Protein AF-A0A1Q7F8D7-F1 (afdb_monomer_lite)

Secondary structure (DSSP, 8-state):
---------HHHHHHHHHS-PPPPHHHHHHHHHHHHHHTTSS-----TTS----SS-HHHHHHHHHHHHHHHTT--HHHHHHHHTPPPSTTHHHH----HHHHHHHHHHHHHHH---THHHHHHHHHHHHHH-

Structure (mmCIF, N/CA/C/O backbone):
data_AF-A0A1Q7F8D7-F1
#
_entry.id   AF-A0A1Q7F8D7-F1
#
loop_
_atom_site.group_PDB
_atom_site.id
_atom_site.type_symbol
_atom_site.label_atom_id
_atom_site.label_alt_id
_atom_site.label_comp_id
_atom_site.label_asym_id
_atom_site.label_entity_id
_atom_site.label_seq_id
_atom_site.pdbx_PDB_ins_code
_atom_site.Cartn_x
_atom_site.Cartn_y
_atom_site.Cartn_z
_atom_site.occupancy
_atom_site.B_iso_or_equiv
_atom_site.auth_seq_id
_atom_site.auth_comp_id
_atom_site.auth_asym_id
_atom_site.auth_atom_id
_atom_site.pdbx_PDB_model_num
ATOM 1 N N . MET A 1 1 ? 1.924 -43.473 -14.636 1.00 37.00 1 MET A N 1
ATOM 2 C CA . MET A 1 1 ? 2.066 -42.007 -14.501 1.00 37.00 1 MET A CA 1
ATOM 3 C C . MET A 1 1 ? 2.226 -41.711 -13.014 1.00 37.00 1 MET A C 1
ATOM 5 O O . MET A 1 1 ? 1.287 -41.949 -12.271 1.00 37.00 1 MET A O 1
ATOM 9 N N . LYS A 1 2 ? 3.429 -41.362 -12.538 1.00 33.94 2 LYS A N 1
ATOM 10 C CA . LYS A 1 2 ? 3.656 -41.058 -11.114 1.00 33.94 2 LYS A CA 1
ATOM 11 C C . LYS A 1 2 ? 3.484 -39.552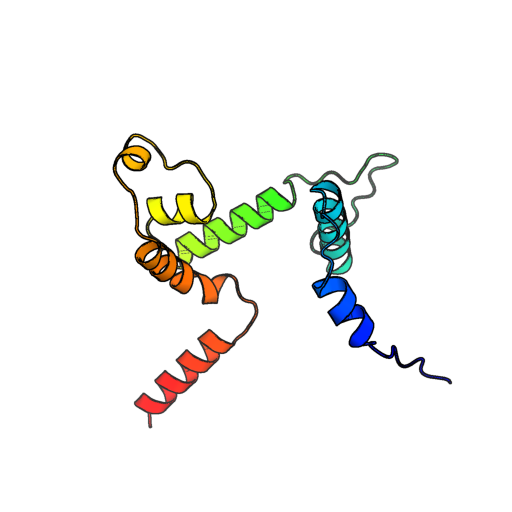 -10.930 1.00 33.94 2 LYS A C 1
ATOM 13 O O . LYS A 1 2 ? 4.314 -38.790 -11.415 1.00 33.94 2 LYS A O 1
ATOM 18 N N . TYR A 1 3 ? 2.394 -39.133 -10.296 1.00 39.75 3 TYR A N 1
ATOM 19 C CA . TYR A 1 3 ? 2.236 -37.749 -9.863 1.00 39.75 3 TYR A CA 1
ATOM 20 C C . TYR A 1 3 ? 3.231 -37.511 -8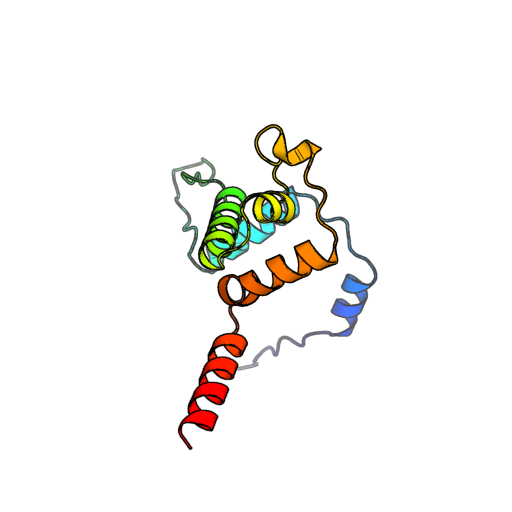.731 1.00 39.75 3 TYR A C 1
ATOM 22 O O . TYR A 1 3 ? 3.139 -38.131 -7.675 1.00 39.75 3 TYR A O 1
ATOM 30 N N . ASN A 1 4 ? 4.228 -36.669 -8.988 1.00 40.59 4 ASN A N 1
ATOM 31 C CA . ASN A 1 4 ? 5.168 -36.233 -7.971 1.00 40.59 4 ASN A CA 1
ATOM 32 C C . ASN A 1 4 ? 4.421 -35.226 -7.087 1.00 40.59 4 ASN A C 1
ATOM 34 O O . ASN A 1 4 ? 4.312 -34.050 -7.432 1.00 40.59 4 ASN A O 1
ATOM 38 N N . THR A 1 5 ? 3.810 -35.701 -6.004 1.00 45.00 5 THR A N 1
ATOM 39 C CA . THR A 1 5 ? 3.235 -34.828 -4.982 1.00 45.00 5 THR A CA 1
ATOM 40 C C . THR A 1 5 ? 4.380 -34.036 -4.371 1.00 45.00 5 THR A C 1
ATOM 42 O O . THR A 1 5 ? 5.248 -34.601 -3.708 1.00 45.00 5 THR A O 1
ATOM 45 N N . PHE A 1 6 ? 4.412 -32.732 -4.640 1.00 45.28 6 PHE A N 1
ATOM 46 C CA . PHE A 1 6 ? 5.330 -31.800 -4.000 1.00 45.28 6 PHE A CA 1
ATOM 47 C C . PHE A 1 6 ? 4.969 -31.767 -2.511 1.00 45.28 6 PHE A C 1
ATOM 49 O O . PHE A 1 6 ? 4.038 -31.078 -2.096 1.00 45.28 6 PHE A O 1
ATOM 56 N N . GLN A 1 7 ? 5.624 -32.612 -1.720 1.00 47.62 7 GLN A N 1
ATOM 57 C CA . GLN A 1 7 ? 5.381 -32.708 -0.290 1.00 47.62 7 GLN A CA 1
ATOM 58 C C . GLN A 1 7 ? 5.975 -31.456 0.359 1.00 47.62 7 GLN A C 1
ATOM 60 O O . GLN A 1 7 ? 7.190 -31.316 0.474 1.00 47.62 7 GLN A O 1
ATOM 65 N N . PHE A 1 8 ? 5.108 -30.502 0.697 1.00 49.56 8 PHE A N 1
ATOM 66 C CA . PHE A 1 8 ? 5.485 -29.298 1.431 1.00 49.56 8 PHE A CA 1
ATOM 67 C C . PHE A 1 8 ? 5.976 -29.706 2.825 1.00 49.56 8 PHE A C 1
ATOM 69 O O . PHE A 1 8 ? 5.185 -30.124 3.668 1.00 49.56 8 PHE A O 1
ATOM 76 N N . ASP A 1 9 ? 7.283 -29.601 3.065 1.00 60.12 9 ASP A N 1
ATOM 77 C CA . ASP A 1 9 ? 7.863 -29.820 4.388 1.00 60.12 9 ASP A CA 1
ATOM 78 C C . ASP A 1 9 ? 7.671 -28.570 5.260 1.00 60.12 9 ASP A C 1
ATOM 80 O O . ASP A 1 9 ? 8.335 -27.544 5.097 1.00 60.12 9 ASP A O 1
ATOM 84 N N . PHE A 1 10 ? 6.733 -28.666 6.199 1.00 60.31 10 PHE A N 1
ATOM 85 C CA . PHE A 1 10 ? 6.435 -27.627 7.184 1.00 60.31 10 PHE A CA 1
ATOM 86 C C . PHE A 1 10 ? 7.641 -27.319 8.094 1.00 60.31 10 PHE A C 1
ATOM 88 O O . PHE A 1 10 ? 7.815 -26.183 8.540 1.00 60.31 10 PHE A O 1
ATOM 95 N N . SER A 1 11 ? 8.521 -28.301 8.310 1.00 64.44 11 SER A N 1
ATOM 96 C CA . SER A 1 11 ? 9.705 -28.188 9.171 1.00 64.44 11 SER A CA 1
ATOM 97 C C . SER A 1 11 ? 10.752 -27.252 8.562 1.00 64.44 11 SER A C 1
ATOM 99 O O . SER A 1 11 ? 11.275 -26.373 9.250 1.00 64.44 11 SER A O 1
ATOM 101 N N . PHE A 1 12 ? 10.988 -27.360 7.249 1.00 57.47 12 PHE A N 1
ATOM 102 C CA . PHE A 1 12 ? 11.829 -26.435 6.483 1.00 57.47 12 PHE A CA 1
ATOM 103 C C . PHE A 1 12 ? 11.343 -24.980 6.588 1.00 57.47 12 PHE A C 1
ATOM 105 O O . PHE A 1 12 ? 12.141 -24.051 6.730 1.00 57.47 12 PHE A O 1
ATOM 112 N N . TRP A 1 13 ? 10.025 -24.770 6.574 1.00 57.31 13 TRP A N 1
ATOM 113 C CA . TRP A 1 13 ? 9.429 -23.436 6.666 1.00 57.31 13 TRP A CA 1
ATOM 114 C C . TRP A 1 13 ? 9.604 -22.809 8.057 1.00 57.31 13 TRP A C 1
ATOM 116 O O . TRP A 1 13 ? 9.966 -21.635 8.172 1.00 57.31 13 TRP A O 1
ATOM 126 N N . LEU A 1 14 ? 9.421 -23.598 9.120 1.00 62.59 14 LEU A N 1
ATOM 127 C CA . LEU A 1 14 ? 9.701 -23.168 10.495 1.00 62.59 14 LEU A CA 1
ATOM 128 C C . LEU A 1 14 ? 11.184 -22.825 10.692 1.00 62.59 14 LEU A C 1
ATOM 130 O O . LEU A 1 14 ? 11.501 -21.831 11.345 1.00 62.59 14 LEU A O 1
ATOM 134 N N . GLN A 1 15 ? 12.088 -23.585 10.070 1.00 59.31 15 GLN A N 1
ATOM 135 C CA . GLN A 1 15 ? 13.527 -23.331 10.122 1.00 59.31 15 GLN A CA 1
ATOM 136 C C . GLN A 1 15 ? 13.925 -22.030 9.403 1.00 59.31 15 GLN A C 1
ATOM 138 O O . GLN A 1 15 ? 14.739 -21.268 9.926 1.00 59.31 15 GLN A O 1
ATOM 143 N N . ILE A 1 16 ? 13.326 -21.725 8.244 1.00 61.06 16 ILE A N 1
ATOM 144 C CA . ILE A 1 16 ? 13.521 -20.436 7.555 1.00 61.06 16 ILE A CA 1
ATOM 145 C C . ILE A 1 16 ? 13.003 -19.275 8.410 1.00 61.06 16 ILE A C 1
ATOM 147 O O . ILE A 1 16 ? 13.674 -18.247 8.519 1.00 61.06 16 ILE A O 1
ATOM 151 N N . ARG A 1 17 ? 11.835 -19.433 9.045 1.00 60.31 17 ARG A N 1
ATOM 152 C CA . ARG A 1 17 ? 11.259 -18.411 9.931 1.00 60.31 17 ARG A CA 1
ATOM 153 C C . ARG A 1 17 ? 12.140 -18.147 11.156 1.00 60.31 17 ARG A C 1
ATOM 155 O O . ARG A 1 17 ? 12.232 -17.007 11.598 1.00 60.31 17 ARG A O 1
ATOM 162 N N . ALA A 1 18 ? 12.799 -19.183 11.674 1.00 63.81 18 ALA A N 1
ATOM 163 C CA . ALA A 1 18 ? 13.690 -19.097 12.829 1.00 63.81 18 ALA A CA 1
ATOM 164 C C . ALA A 1 18 ? 15.046 -18.429 12.523 1.00 63.81 18 ALA A C 1
ATOM 166 O O . ALA A 1 18 ? 15.719 -17.966 13.441 1.00 63.81 18 ALA A O 1
ATOM 167 N N . MET A 1 19 ? 15.455 -18.355 11.252 1.00 58.69 19 MET A N 1
ATOM 168 C CA . MET A 1 19 ? 16.716 -17.738 10.828 1.00 58.69 19 MET A CA 1
ATOM 169 C C . MET A 1 19 ? 16.513 -16.913 9.552 1.00 58.69 19 MET A C 1
ATOM 171 O O . MET A 1 19 ? 16.872 -17.372 8.459 1.00 58.69 19 MET A O 1
ATOM 175 N N . PRO A 1 20 ? 15.972 -15.684 9.648 1.00 64.19 20 PRO A N 1
ATOM 176 C CA . PRO A 1 20 ? 15.848 -14.827 8.483 1.00 64.19 20 PRO A CA 1
ATOM 177 C C . PRO A 1 20 ? 17.252 -14.486 7.971 1.00 64.19 20 PRO A C 1
ATOM 179 O O . PRO A 1 20 ? 17.971 -13.658 8.536 1.00 64.19 20 PRO A O 1
ATOM 182 N N . LYS A 1 21 ? 17.675 -15.138 6.882 1.00 65.94 21 LYS A N 1
ATOM 183 C CA . LYS A 1 21 ? 18.864 -14.709 6.141 1.00 65.94 21 LYS A CA 1
ATOM 184 C C . LYS A 1 21 ? 18.601 -13.281 5.679 1.00 65.94 21 LYS A C 1
ATOM 186 O O . LYS A 1 21 ? 17.560 -13.018 5.081 1.00 65.94 21 LYS A O 1
ATOM 191 N N . ARG A 1 22 ? 19.532 -12.366 5.963 1.00 67.94 22 ARG A N 1
ATOM 192 C CA . ARG A 1 22 ? 19.425 -10.965 5.532 1.00 67.94 22 ARG A CA 1
ATOM 193 C C . ARG A 1 22 ? 19.109 -10.921 4.037 1.00 67.94 22 ARG A C 1
ATOM 195 O O . ARG A 1 22 ? 19.902 -11.393 3.221 1.00 67.94 22 ARG A O 1
ATOM 202 N N . ALA A 1 23 ? 17.952 -10.373 3.689 1.00 72.25 23 ALA A N 1
ATOM 203 C CA . ALA A 1 23 ? 17.600 -10.115 2.307 1.00 72.25 23 ALA A CA 1
ATOM 204 C C . ALA A 1 23 ? 18.234 -8.785 1.897 1.00 72.25 23 ALA A C 1
ATOM 206 O O . ALA A 1 23 ? 17.937 -7.738 2.468 1.00 72.25 23 ALA A O 1
ATOM 207 N N . TRP A 1 24 ? 19.130 -8.829 0.918 1.00 83.06 24 TRP A N 1
ATOM 208 C CA . TRP A 1 24 ? 19.640 -7.618 0.285 1.00 83.06 24 TRP A CA 1
ATOM 209 C C . TRP A 1 24 ? 18.589 -7.053 -0.673 1.00 83.06 24 TRP A C 1
ATOM 211 O O . TRP A 1 24 ? 17.809 -7.814 -1.248 1.00 83.06 24 TRP A O 1
ATOM 221 N N . ILE A 1 25 ? 18.611 -5.740 -0.912 1.00 81.50 25 ILE A N 1
ATOM 222 C CA . ILE A 1 25 ? 17.707 -5.072 -1.869 1.00 81.50 25 ILE A CA 1
ATOM 223 C C . ILE A 1 25 ? 17.750 -5.773 -3.236 1.00 81.50 25 ILE A C 1
ATOM 225 O O . ILE A 1 25 ? 16.709 -6.096 -3.794 1.00 81.50 25 ILE A O 1
ATOM 229 N N . ALA A 1 26 ? 18.942 -6.161 -3.700 1.00 82.81 26 ALA A N 1
ATOM 230 C CA . ALA A 1 26 ? 19.119 -6.904 -4.948 1.00 82.81 26 ALA A CA 1
ATOM 231 C C . ALA A 1 26 ? 18.410 -8.276 -4.968 1.00 82.81 26 ALA A C 1
ATOM 233 O O . ALA A 1 26 ? 17.958 -8.733 -6.019 1.00 82.81 26 ALA A O 1
ATOM 234 N N . ALA A 1 27 ? 18.303 -8.951 -3.818 1.00 86.75 27 ALA A N 1
ATOM 235 C CA . ALA A 1 27 ? 17.566 -10.208 -3.715 1.00 86.75 27 ALA A CA 1
ATOM 236 C C . ALA A 1 27 ? 16.052 -9.969 -3.832 1.00 86.75 27 ALA A C 1
ATOM 238 O O . ALA A 1 27 ? 15.368 -10.742 -4.505 1.00 86.75 27 ALA A O 1
ATOM 239 N N . LEU A 1 28 ? 15.547 -8.877 -3.244 1.00 84.75 28 LEU A N 1
ATOM 240 C CA . LEU A 1 28 ? 14.154 -8.449 -3.394 1.00 84.75 28 LEU A CA 1
ATOM 241 C C . LEU A 1 28 ? 13.855 -8.046 -4.843 1.00 84.75 28 LEU A C 1
ATOM 243 O O . LEU A 1 28 ? 12.902 -8.564 -5.419 1.00 84.75 28 LEU A O 1
ATOM 247 N N . ASP A 1 29 ? 14.703 -7.222 -5.466 1.00 86.19 29 ASP A N 1
ATOM 248 C CA . ASP A 1 29 ? 14.600 -6.859 -6.888 1.00 86.19 29 ASP A CA 1
ATOM 249 C C . ASP A 1 29 ? 14.507 -8.108 -7.772 1.00 86.19 29 ASP A C 1
ATOM 251 O O . ASP A 1 29 ? 13.636 -8.211 -8.640 1.00 86.19 29 ASP A O 1
ATOM 255 N N . MET A 1 30 ? 15.375 -9.097 -7.536 1.00 85.56 30 MET A N 1
ATOM 256 C CA . MET A 1 30 ? 15.390 -10.337 -8.309 1.00 85.56 30 MET A CA 1
ATOM 257 C C . MET A 1 30 ? 14.115 -11.163 -8.107 1.00 85.56 30 MET A C 1
ATOM 259 O O . MET A 1 30 ? 13.559 -11.670 -9.085 1.00 85.56 30 MET A O 1
ATOM 263 N N . ALA A 1 31 ? 13.648 -11.303 -6.864 1.00 88.50 31 ALA A N 1
ATOM 264 C CA . ALA A 1 31 ? 12.429 -12.039 -6.545 1.00 88.50 31 ALA A CA 1
ATOM 265 C C . ALA A 1 31 ? 11.201 -11.395 -7.208 1.00 88.50 31 ALA A C 1
ATOM 267 O O . ALA A 1 31 ? 10.468 -12.070 -7.934 1.00 88.50 31 ALA A O 1
ATOM 268 N N . PHE A 1 32 ? 11.033 -10.080 -7.050 1.00 89.81 32 PHE A N 1
ATOM 269 C CA . PHE A 1 32 ? 9.927 -9.331 -7.647 1.00 89.81 32 PHE A CA 1
ATOM 270 C C . PHE A 1 32 ? 9.996 -9.310 -9.179 1.00 89.81 32 PHE A C 1
ATOM 272 O O . PHE A 1 32 ? 8.975 -9.475 -9.847 1.00 89.81 32 PHE A O 1
ATOM 279 N N . THR A 1 33 ? 11.188 -9.196 -9.770 1.00 86.88 33 THR A N 1
ATOM 280 C CA . THR A 1 33 ? 11.361 -9.273 -11.232 1.00 86.88 33 THR A CA 1
ATOM 281 C C . THR A 1 33 ? 10.947 -10.641 -11.777 1.00 86.88 33 THR A C 1
ATOM 283 O O . THR A 1 33 ? 10.332 -10.729 -12.837 1.00 86.88 33 THR A O 1
ATOM 286 N N . ARG A 1 34 ? 11.269 -11.735 -11.073 1.00 88.25 34 ARG A N 1
ATOM 287 C CA . ARG A 1 34 ? 10.841 -13.083 -11.481 1.00 88.25 34 ARG A CA 1
ATOM 288 C C . ARG A 1 34 ? 9.330 -13.246 -11.368 1.00 88.25 34 ARG A C 1
ATOM 290 O O . ARG A 1 34 ? 8.724 -13.736 -12.316 1.00 88.25 34 ARG A O 1
ATOM 297 N N . LEU A 1 35 ? 8.748 -12.796 -10.255 1.00 89.56 35 LEU A N 1
ATOM 298 C CA . LEU A 1 35 ? 7.309 -12.852 -10.010 1.00 89.56 35 LEU A CA 1
ATOM 299 C C . LEU A 1 35 ? 6.531 -12.079 -11.080 1.00 89.56 35 LEU A C 1
ATOM 301 O O . LEU A 1 35 ? 5.646 -12.633 -11.721 1.00 89.56 35 LEU A O 1
ATOM 305 N N . THR A 1 36 ? 6.899 -10.821 -11.327 1.00 88.44 36 THR A N 1
ATOM 306 C CA . THR A 1 36 ? 6.231 -9.970 -12.328 1.00 88.44 36 THR A CA 1
ATOM 307 C C . THR A 1 36 ? 6.339 -10.511 -13.750 1.00 88.44 36 THR A C 1
ATOM 309 O O . THR A 1 36 ? 5.402 -10.354 -14.532 1.00 88.44 36 THR A O 1
ATOM 312 N N . LYS A 1 37 ? 7.434 -11.209 -14.078 1.00 86.31 37 LYS A N 1
ATOM 313 C CA . LYS A 1 37 ? 7.577 -11.935 -15.347 1.00 86.31 37 LYS A CA 1
ATOM 314 C C . LYS A 1 37 ? 6.703 -13.184 -15.409 1.00 86.31 37 LYS A C 1
ATOM 316 O O . LYS A 1 37 ? 6.129 -13.449 -16.459 1.00 86.31 37 LYS A O 1
ATOM 321 N N . SER A 1 38 ? 6.599 -13.957 -14.325 1.00 87.38 38 SER A N 1
ATOM 322 C CA . SER A 1 38 ? 5.800 -15.191 -14.317 1.00 87.38 38 SER A CA 1
ATOM 323 C C . SER A 1 38 ? 4.299 -14.928 -14.397 1.00 87.38 38 SER A C 1
ATOM 325 O O . SER A 1 38 ? 3.587 -15.717 -15.004 1.00 87.38 38 SER A O 1
ATOM 327 N N . ILE A 1 39 ? 3.830 -13.821 -13.816 1.00 88.31 39 ILE A N 1
ATOM 328 C CA . ILE A 1 39 ? 2.416 -13.408 -13.864 1.00 88.31 39 ILE A CA 1
ATOM 329 C C . ILE A 1 39 ? 2.081 -12.536 -15.086 1.00 88.31 39 ILE A C 1
ATOM 331 O O . ILE A 1 39 ? 0.943 -12.115 -15.241 1.00 88.31 39 ILE A O 1
ATOM 335 N N . GLY A 1 40 ? 3.063 -12.237 -15.944 1.00 85.25 40 GLY A N 1
ATOM 336 C CA . GLY A 1 40 ? 2.849 -11.502 -17.194 1.00 85.25 40 GLY A CA 1
ATOM 337 C C . GLY A 1 40 ? 2.692 -9.982 -17.070 1.00 85.25 40 GLY A C 1
ATOM 338 O O . GLY A 1 40 ? 2.479 -9.335 -18.088 1.00 85.25 40 GLY A O 1
ATOM 339 N N . ILE A 1 41 ? 2.846 -9.392 -15.878 1.00 85.00 41 ILE A N 1
ATOM 340 C CA . ILE A 1 41 ? 2.773 -7.928 -15.681 1.00 85.00 41 ILE A CA 1
ATOM 341 C C . ILE A 1 41 ? 3.945 -7.212 -16.365 1.00 85.00 41 ILE A C 1
ATOM 343 O O . ILE A 1 41 ? 3.774 -6.136 -16.928 1.00 85.00 41 ILE A O 1
ATOM 347 N N . ARG A 1 42 ? 5.144 -7.806 -16.326 1.00 83.75 42 ARG A N 1
ATOM 348 C CA . ARG A 1 42 ? 6.337 -7.282 -17.007 1.00 83.75 42 ARG A CA 1
ATOM 349 C C . ARG A 1 42 ? 6.825 -8.297 -18.033 1.00 83.75 42 ARG A C 1
ATOM 351 O O . ARG A 1 42 ? 7.634 -9.162 -17.682 1.00 83.75 42 ARG A O 1
ATOM 358 N N . PRO A 1 43 ? 6.313 -8.261 -19.276 1.00 77.50 43 PRO A N 1
ATOM 359 C CA . PRO A 1 43 ? 6.745 -9.194 -20.304 1.00 77.50 43 PRO A CA 1
ATOM 360 C C . PRO A 1 43 ? 8.235 -9.006 -20.606 1.00 77.50 43 PRO A C 1
ATOM 362 O O . PRO A 1 43 ? 8.811 -7.936 -20.420 1.00 77.50 43 PRO A O 1
ATOM 365 N N . LYS A 1 44 ? 8.889 -10.075 -21.066 1.00 72.06 44 LYS A N 1
ATOM 366 C CA . LYS A 1 44 ? 10.290 -10.000 -21.495 1.00 72.06 44 LYS A CA 1
ATOM 367 C C . LYS A 1 44 ? 10.377 -9.240 -22.817 1.00 72.06 44 LYS A C 1
ATOM 369 O O . LYS A 1 44 ? 10.129 -9.817 -23.875 1.00 72.06 44 LYS A O 1
ATOM 374 N N . GLU A 1 45 ? 10.778 -7.980 -22.761 1.00 66.69 45 GLU A N 1
ATOM 375 C CA . GLU A 1 45 ? 11.106 -7.181 -23.939 1.00 66.69 45 GLU A CA 1
ATOM 376 C C . GLU A 1 45 ? 12.531 -7.509 -24.400 1.00 66.69 45 GLU A C 1
ATOM 378 O O . GLU A 1 45 ? 13.507 -6.879 -24.001 1.00 66.69 45 GLU A O 1
ATOM 383 N N . LYS A 1 46 ? 12.680 -8.538 -25.241 1.00 57.97 46 LYS A N 1
ATOM 384 C CA . LYS A 1 46 ? 13.991 -8.898 -25.800 1.00 57.97 46 LYS A CA 1
ATOM 385 C C . LYS A 1 46 ? 14.467 -7.842 -26.804 1.00 57.97 46 LYS A C 1
ATOM 387 O O . LYS A 1 46 ? 14.275 -8.006 -28.006 1.00 57.97 46 LYS A O 1
ATOM 392 N N . ILE A 1 47 ? 15.176 -6.814 -26.342 1.00 56.03 47 ILE A N 1
ATOM 393 C CA . ILE A 1 47 ? 15.953 -5.922 -27.216 1.00 56.03 47 ILE A CA 1
ATOM 394 C C . ILE A 1 47 ? 17.426 -6.367 -27.195 1.00 56.03 47 ILE A C 1
ATOM 396 O O . ILE A 1 47 ? 18.285 -5.815 -26.503 1.00 56.03 47 ILE A O 1
ATOM 400 N N . GLY A 1 48 ? 17.735 -7.415 -27.965 1.00 64.31 48 GLY A N 1
ATOM 401 C CA . GLY A 1 48 ? 19.107 -7.894 -28.173 1.00 64.31 48 GLY A CA 1
ATOM 402 C C . GLY A 1 48 ? 19.816 -8.374 -26.894 1.00 64.31 48 GLY A C 1
ATOM 403 O O . GLY A 1 48 ? 19.261 -9.148 -26.121 1.00 64.31 48 GLY A O 1
ATOM 404 N N . LYS A 1 49 ? 21.078 -7.953 -26.692 1.00 60.41 49 LYS A N 1
ATOM 405 C CA . LYS A 1 49 ? 21.918 -8.315 -25.524 1.00 60.41 49 LYS A CA 1
ATOM 406 C C . LYS A 1 49 ? 21.706 -7.413 -24.294 1.00 60.41 49 LYS A C 1
ATOM 408 O O . LYS A 1 49 ? 22.389 -7.600 -23.288 1.00 60.41 49 LYS A O 1
ATOM 413 N N . ARG A 1 50 ? 20.846 -6.390 -24.373 1.00 59.16 50 ARG A N 1
ATOM 414 C CA . ARG A 1 50 ? 20.621 -5.445 -23.267 1.00 59.16 50 ARG A CA 1
ATOM 415 C C . ARG A 1 50 ? 19.560 -5.983 -22.307 1.00 59.16 50 ARG A C 1
ATOM 417 O O . ARG A 1 50 ? 18.650 -6.690 -22.719 1.00 59.16 50 ARG A O 1
ATOM 424 N N . GLN A 1 51 ? 19.713 -5.655 -21.023 1.00 62.66 51 GLN A N 1
ATOM 425 C CA . GLN A 1 51 ? 18.705 -5.939 -19.999 1.00 62.66 51 GLN A CA 1
ATOM 426 C C . GLN A 1 51 ? 17.354 -5.333 -20.395 1.00 62.66 51 GLN A C 1
ATOM 428 O O . GLN A 1 51 ? 17.330 -4.208 -20.897 1.00 62.66 51 GLN A O 1
ATOM 433 N N . ASP A 1 52 ? 16.269 -6.062 -20.116 1.00 68.31 52 ASP A N 1
ATOM 434 C CA . ASP A 1 52 ? 14.888 -5.581 -20.225 1.00 68.31 52 ASP A CA 1
ATOM 435 C C . ASP A 1 52 ? 14.774 -4.239 -19.472 1.00 68.31 52 ASP A C 1
ATOM 437 O O . ASP A 1 52 ? 14.944 -4.187 -18.249 1.00 68.31 52 ASP A O 1
ATOM 441 N N . ARG A 1 53 ? 14.553 -3.140 -20.200 1.00 72.12 53 ARG A N 1
ATOM 442 C CA . ARG A 1 53 ? 14.316 -1.814 -19.621 1.00 72.12 53 ARG A CA 1
ATOM 443 C C . ARG A 1 53 ? 12.847 -1.490 -19.793 1.00 72.12 53 ARG A C 1
ATOM 445 O O . ARG A 1 53 ? 12.369 -1.456 -20.914 1.00 72.12 53 ARG A O 1
ATOM 452 N N . HIS A 1 54 ? 12.176 -1.216 -18.686 1.00 80.56 54 HIS A N 1
ATOM 453 C CA . HIS A 1 54 ? 10.807 -0.718 -18.696 1.00 80.56 54 HIS A CA 1
ATOM 454 C C . HIS A 1 54 ? 10.817 0.786 -18.427 1.00 80.56 54 HIS A C 1
ATOM 456 O O . HIS A 1 54 ? 11.731 1.287 -17.767 1.00 80.56 54 HIS A O 1
ATOM 462 N N . GLU A 1 55 ? 9.801 1.492 -18.921 1.00 83.94 55 GLU A N 1
ATOM 463 C CA . GLU A 1 55 ? 9.652 2.942 -18.748 1.00 83.94 55 GLU A CA 1
ATOM 464 C C . GLU A 1 55 ? 9.656 3.351 -17.267 1.00 83.94 55 GLU A C 1
ATOM 466 O O . GLU A 1 55 ? 10.253 4.361 -16.893 1.00 83.94 55 GLU A O 1
ATOM 471 N N . VAL A 1 56 ? 9.054 2.530 -16.401 1.00 83.50 56 VAL A N 1
ATOM 472 C CA . VAL A 1 56 ? 8.988 2.784 -14.960 1.00 83.50 56 VAL A CA 1
ATOM 473 C C . VAL A 1 56 ? 9.663 1.655 -14.174 1.00 83.50 56 VAL A C 1
ATOM 475 O O . VAL A 1 56 ? 9.576 0.465 -14.493 1.00 83.50 56 VAL A O 1
ATOM 478 N N . MET A 1 57 ? 10.357 2.024 -13.097 1.00 86.75 57 MET A N 1
ATOM 479 C CA . MET A 1 57 ? 10.995 1.079 -12.176 1.00 86.75 57 MET A CA 1
ATOM 480 C C . MET A 1 57 ? 9.953 0.302 -11.361 1.00 86.75 57 MET A C 1
ATOM 482 O O . MET A 1 57 ? 8.973 0.879 -10.897 1.00 86.75 57 MET A O 1
ATOM 486 N N . LEU A 1 58 ? 10.203 -0.989 -11.121 1.00 87.50 58 LEU A N 1
ATOM 487 C CA . LEU A 1 58 ? 9.244 -1.906 -10.487 1.00 87.50 58 LEU A CA 1
ATOM 488 C C . LEU A 1 58 ? 8.743 -1.417 -9.129 1.00 87.50 58 LEU A C 1
ATOM 490 O O . LEU A 1 58 ? 7.547 -1.233 -8.925 1.00 87.50 58 LEU A O 1
ATOM 494 N N . PHE A 1 59 ? 9.659 -1.131 -8.209 1.00 88.88 59 PHE A N 1
ATOM 495 C CA . PHE A 1 59 ? 9.278 -0.649 -6.885 1.00 88.88 59 PHE A CA 1
ATOM 496 C C . PHE A 1 59 ? 8.704 0.774 -6.895 1.00 88.88 59 PHE A C 1
ATOM 498 O O . PHE A 1 59 ? 7.965 1.131 -5.981 1.00 88.88 59 PHE A O 1
ATOM 505 N N . HIS A 1 60 ? 8.981 1.582 -7.926 1.00 90.19 60 HIS A N 1
ATOM 506 C CA . HIS A 1 60 ? 8.331 2.887 -8.079 1.00 90.19 60 HIS A CA 1
ATOM 507 C C . HIS A 1 60 ? 6.866 2.731 -8.483 1.00 90.19 60 HIS A C 1
ATOM 509 O O . HIS A 1 60 ? 6.024 3.435 -7.938 1.00 90.19 60 HIS A O 1
ATOM 515 N N . GLU A 1 61 ? 6.547 1.804 -9.391 1.00 89.31 61 GLU A N 1
ATOM 516 C CA . GLU A 1 61 ? 5.155 1.493 -9.740 1.00 89.31 61 GLU A CA 1
ATOM 517 C C . GLU A 1 61 ? 4.384 0.948 -8.542 1.00 89.31 61 GLU A C 1
ATOM 519 O O . GLU A 1 61 ? 3.300 1.445 -8.254 1.00 89.31 61 GLU A O 1
ATOM 524 N N . ILE A 1 62 ? 4.962 -0.005 -7.800 1.00 89.88 62 ILE A N 1
ATOM 525 C CA . ILE A 1 62 ? 4.330 -0.553 -6.590 1.00 89.88 62 ILE A CA 1
ATOM 526 C C . ILE A 1 62 ? 4.052 0.573 -5.587 1.00 89.88 62 ILE A C 1
ATOM 528 O O . ILE A 1 62 ? 2.946 0.672 -5.063 1.00 89.88 62 ILE A O 1
ATOM 532 N N . ARG A 1 63 ? 5.014 1.478 -5.365 1.00 91.75 63 ARG A N 1
ATOM 533 C CA . ARG A 1 63 ? 4.812 2.629 -4.474 1.00 91.75 63 ARG A CA 1
ATOM 534 C C . ARG A 1 63 ? 3.730 3.583 -4.983 1.00 91.75 63 ARG A C 1
ATOM 536 O O . ARG A 1 63 ? 2.937 4.062 -4.181 1.00 91.75 63 ARG A O 1
ATOM 543 N N . LYS A 1 64 ? 3.663 3.845 -6.294 1.00 92.44 64 LYS A N 1
ATOM 544 C CA . LYS A 1 64 ? 2.598 4.660 -6.908 1.00 92.44 64 LYS A CA 1
ATOM 545 C C . LYS A 1 64 ? 1.223 4.017 -6.736 1.00 92.44 64 LYS A C 1
ATOM 547 O O . LYS A 1 64 ? 0.284 4.725 -6.391 1.00 92.44 64 LYS A O 1
ATOM 552 N N . PHE A 1 65 ? 1.119 2.703 -6.940 1.00 92.38 65 PHE A N 1
ATOM 553 C CA . PHE A 1 65 ? -0.110 1.943 -6.718 1.00 92.38 65 PHE A CA 1
ATOM 554 C C . PHE A 1 65 ? -0.575 2.068 -5.267 1.00 92.38 65 PHE A C 1
ATOM 556 O O . PHE A 1 65 ? -1.714 2.455 -5.024 1.00 92.38 65 PHE A O 1
ATOM 563 N N . VAL A 1 66 ? 0.327 1.828 -4.311 1.00 93.44 66 VAL A N 1
ATOM 564 C CA . VAL A 1 66 ? 0.023 1.986 -2.886 1.00 93.44 66 VAL A CA 1
ATOM 565 C C . VAL A 1 66 ? -0.421 3.421 -2.606 1.00 93.44 66 VAL A C 1
ATOM 567 O O . VAL A 1 66 ? -1.509 3.622 -2.090 1.00 93.44 66 VAL A O 1
ATOM 570 N N . ASN A 1 67 ? 0.333 4.435 -3.035 1.00 94.69 67 ASN A N 1
ATOM 571 C CA . ASN A 1 67 ? -0.053 5.839 -2.863 1.00 94.69 67 ASN A CA 1
ATOM 572 C C . ASN A 1 67 ? -1.450 6.158 -3.420 1.00 94.69 67 ASN A C 1
ATOM 574 O O . ASN A 1 67 ? -2.218 6.870 -2.780 1.00 94.69 67 ASN A O 1
ATOM 578 N N . HIS A 1 68 ? -1.798 5.612 -4.584 1.00 95.06 68 HIS A N 1
ATOM 579 C CA . HIS A 1 68 ? -3.129 5.765 -5.162 1.00 95.06 68 HIS A CA 1
ATOM 580 C C . HIS A 1 68 ? -4.214 5.078 -4.314 1.00 95.06 68 HIS A C 1
ATOM 582 O O . HIS A 1 68 ? -5.277 5.654 -4.102 1.00 95.06 68 HIS A O 1
ATOM 588 N N . ALA A 1 69 ? -3.940 3.890 -3.768 1.00 94.94 69 ALA A N 1
ATOM 589 C CA . ALA A 1 69 ? -4.844 3.201 -2.846 1.00 94.94 69 ALA A CA 1
ATOM 590 C C . ALA A 1 69 ? -5.118 4.027 -1.576 1.00 94.94 69 ALA A C 1
ATOM 592 O O . ALA A 1 69 ? -6.266 4.138 -1.158 1.00 94.94 69 ALA A O 1
ATOM 593 N N . TYR A 1 70 ? -4.096 4.678 -1.013 1.00 95.56 70 TYR A N 1
ATOM 594 C CA . TYR A 1 70 ? -4.263 5.600 0.118 1.00 95.56 70 TYR A CA 1
ATOM 595 C C . TYR A 1 70 ? -5.163 6.796 -0.217 1.00 95.56 70 TYR A C 1
ATOM 597 O O . TYR A 1 70 ? -6.016 7.171 0.585 1.00 95.56 70 TYR A O 1
ATOM 605 N N . VAL A 1 71 ? -4.983 7.393 -1.401 1.00 94.88 71 VAL A N 1
ATOM 606 C CA . VAL A 1 71 ? -5.822 8.509 -1.865 1.00 94.88 71 VAL A CA 1
ATOM 607 C C . VAL A 1 71 ? -7.275 8.060 -2.023 1.00 94.88 71 VAL A C 1
ATOM 609 O O . VAL A 1 71 ? -8.178 8.733 -1.535 1.00 94.88 71 VAL A O 1
ATOM 612 N N . ASN A 1 72 ? -7.503 6.897 -2.635 1.00 94.12 72 ASN A N 1
ATOM 613 C CA . ASN A 1 72 ? -8.846 6.343 -2.821 1.00 94.12 72 ASN A CA 1
ATOM 614 C C . ASN A 1 72 ? -9.541 5.986 -1.503 1.00 94.12 72 ASN A C 1
ATOM 616 O O . ASN A 1 72 ? -10.758 6.106 -1.407 1.00 94.1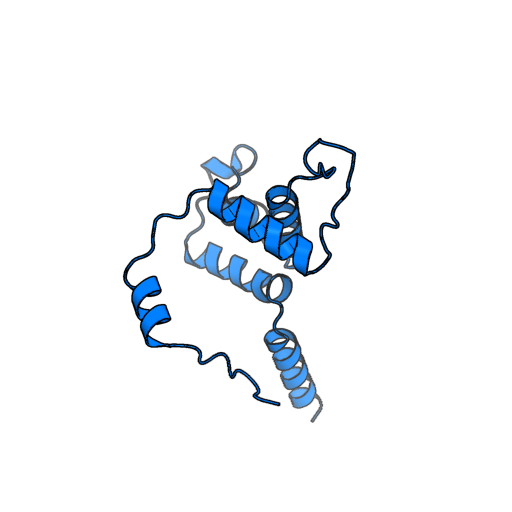2 72 ASN A O 1
ATOM 620 N N . ALA A 1 73 ? -8.772 5.575 -0.495 1.00 94.06 73 ALA A N 1
ATOM 621 C CA . ALA A 1 73 ? -9.262 5.297 0.850 1.00 94.06 73 ALA A CA 1
ATOM 622 C C . ALA A 1 73 ? -9.569 6.564 1.671 1.00 94.06 73 ALA A C 1
ATOM 624 O O . ALA A 1 73 ? -10.008 6.460 2.816 1.00 94.06 73 ALA A O 1
ATOM 625 N N . GLY A 1 74 ? -9.310 7.758 1.122 1.00 95.00 74 GLY A N 1
ATOM 626 C CA . GLY A 1 74 ? -9.526 9.024 1.819 1.00 95.00 74 GLY A CA 1
ATOM 627 C C . GLY A 1 74 ? -8.590 9.224 3.011 1.00 95.00 74 GLY A C 1
ATOM 628 O O . GLY A 1 74 ? -8.985 9.845 3.999 1.00 95.00 74 GLY A O 1
ATOM 629 N N . VAL A 1 75 ? -7.371 8.677 2.948 1.00 94.94 75 VAL A N 1
ATOM 630 C CA . VAL A 1 75 ? -6.376 8.884 4.005 1.00 94.94 75 VAL A CA 1
ATOM 631 C C . VAL A 1 75 ? -5.890 10.327 4.006 1.00 94.94 75 VAL A C 1
ATOM 633 O O . VAL A 1 75 ? -5.627 10.914 2.953 1.00 94.94 75 VAL A O 1
ATOM 636 N N . GLU A 1 76 ? -5.727 10.884 5.204 1.00 92.69 76 GLU A N 1
ATOM 637 C CA . GLU A 1 76 ? -5.196 12.232 5.389 1.00 92.69 76 GLU A CA 1
ATOM 638 C C . GLU A 1 76 ? -3.823 12.398 4.690 1.00 92.69 76 GLU A C 1
ATOM 640 O O . GLU A 1 76 ? -2.923 11.578 4.911 1.00 92.69 76 GLU A O 1
ATOM 645 N N . PRO A 1 77 ? -3.611 13.454 3.877 1.00 90.06 77 PRO A N 1
ATOM 646 C CA . PRO A 1 77 ? -2.409 13.598 3.056 1.00 90.06 77 PRO A CA 1
ATOM 647 C C . PRO A 1 77 ? -1.084 13.504 3.819 1.00 90.06 77 PRO A C 1
ATOM 649 O O . PRO A 1 77 ? -0.183 12.808 3.359 1.00 90.06 77 PRO A O 1
ATOM 652 N N . ILE A 1 78 ? -0.959 14.145 4.985 1.00 89.88 78 ILE A N 1
ATOM 653 C CA . ILE A 1 78 ? 0.300 14.149 5.747 1.00 89.88 78 ILE A CA 1
ATOM 654 C C . ILE A 1 78 ? 0.582 12.757 6.327 1.00 89.88 78 ILE A C 1
ATOM 656 O O . ILE A 1 78 ? 1.688 12.229 6.185 1.00 89.88 78 ILE A O 1
ATOM 660 N N . LYS A 1 79 ? -0.432 12.123 6.930 1.00 91.38 79 LYS A N 1
ATOM 661 C CA . LYS A 1 79 ? -0.326 10.759 7.473 1.00 91.38 79 LYS A CA 1
ATOM 662 C C . LYS A 1 79 ? -0.036 9.733 6.380 1.00 91.38 79 LYS A C 1
ATOM 664 O O . LYS A 1 79 ? 0.769 8.833 6.600 1.00 91.38 79 LYS A O 1
ATOM 669 N N . LYS A 1 80 ? -0.604 9.896 5.182 1.00 92.56 80 LYS A N 1
ATOM 670 C CA . LYS A 1 80 ? -0.266 9.083 4.005 1.00 92.56 80 LYS A CA 1
ATOM 671 C C . LYS A 1 80 ? 1.225 9.165 3.664 1.00 92.56 80 LYS A C 1
ATOM 673 O O . LYS A 1 80 ? 1.842 8.125 3.448 1.00 92.56 80 LYS A O 1
ATOM 678 N N . GLU A 1 81 ? 1.804 10.368 3.594 1.00 91.12 81 GLU A N 1
ATOM 679 C CA . GLU A 1 81 ? 3.235 10.519 3.282 1.00 91.12 81 GLU A CA 1
ATOM 680 C C . GLU A 1 81 ? 4.101 9.810 4.337 1.00 91.12 81 GLU A C 1
ATOM 682 O O . GLU A 1 81 ? 5.010 9.063 3.978 1.00 91.12 81 GLU A O 1
ATOM 687 N N . LEU A 1 82 ? 3.750 9.935 5.622 1.00 90.31 82 LEU A N 1
ATOM 688 C CA . LEU A 1 82 ? 4.422 9.218 6.712 1.00 90.31 82 LEU A CA 1
ATOM 689 C C . LEU A 1 82 ? 4.310 7.691 6.570 1.00 90.31 82 LEU A C 1
ATOM 691 O O . LEU A 1 82 ? 5.317 6.993 6.676 1.00 90.31 82 LEU A O 1
ATOM 695 N N . LEU A 1 83 ? 3.115 7.169 6.275 1.00 92.12 83 LEU A N 1
ATOM 696 C CA . LEU A 1 83 ? 2.862 5.730 6.118 1.00 92.12 83 LEU A CA 1
ATOM 697 C C . LEU A 1 83 ? 3.586 5.118 4.908 1.00 92.12 83 LEU A C 1
ATOM 699 O O . LEU A 1 83 ? 3.963 3.947 4.934 1.00 92.12 83 LEU A O 1
ATOM 703 N N . ILE A 1 84 ? 3.823 5.905 3.858 1.00 91.44 84 ILE A N 1
ATOM 704 C CA . ILE A 1 84 ? 4.587 5.485 2.671 1.00 91.44 84 ILE A CA 1
ATOM 705 C C . ILE A 1 84 ? 6.105 5.674 2.874 1.00 91.44 84 ILE A C 1
ATOM 707 O O . ILE A 1 84 ? 6.911 5.172 2.084 1.00 91.44 84 ILE A O 1
ATOM 711 N N . GLY A 1 85 ? 6.511 6.346 3.955 1.00 87.62 85 GLY A N 1
ATOM 712 C CA . GLY A 1 85 ? 7.908 6.656 4.258 1.00 87.62 85 GLY A CA 1
AT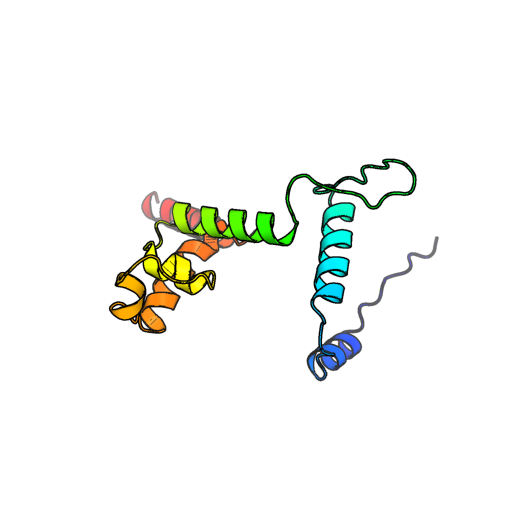OM 713 C C . GLY A 1 85 ? 8.466 7.804 3.415 1.00 87.62 85 GLY A C 1
ATOM 714 O O . GLY A 1 85 ? 9.669 7.863 3.162 1.00 87.62 85 GLY A O 1
ATOM 715 N N . HIS A 1 86 ? 7.601 8.694 2.935 1.00 88.44 86 HIS A N 1
ATOM 716 C CA . HIS A 1 86 ? 7.992 9.944 2.302 1.00 88.44 86 HIS A CA 1
ATOM 717 C C . HIS A 1 86 ? 8.225 11.035 3.350 1.00 88.44 86 HIS A C 1
ATOM 719 O O . HIS A 1 86 ? 7.643 11.035 4.435 1.00 88.44 86 HIS A O 1
ATOM 725 N N . SER A 1 87 ? 9.075 12.002 3.011 1.00 83.12 87 SER A N 1
ATOM 726 C CA . SER A 1 87 ? 9.189 13.220 3.808 1.00 83.12 87 SER A CA 1
ATOM 727 C C . SER A 1 87 ? 7.898 14.032 3.668 1.00 83.12 87 SER A C 1
ATOM 729 O O . SER A 1 87 ? 7.485 14.285 2.532 1.00 83.12 87 SER A O 1
ATOM 731 N N . PRO A 1 88 ? 7.268 14.462 4.776 1.00 78.81 88 PRO A N 1
ATOM 732 C CA . PRO A 1 88 ? 6.083 15.299 4.692 1.00 78.81 88 PRO A CA 1
ATOM 733 C C . PRO A 1 88 ? 6.401 16.614 3.964 1.00 78.81 88 PRO A C 1
ATOM 735 O O . PRO A 1 88 ? 7.498 17.159 4.135 1.00 78.81 88 PRO A O 1
ATOM 738 N N . PRO A 1 89 ? 5.474 17.142 3.155 1.00 78.44 89 PRO A N 1
ATOM 739 C CA . PRO A 1 89 ? 5.694 18.386 2.437 1.00 78.44 89 PRO A CA 1
ATOM 740 C C . PRO A 1 89 ? 5.725 19.594 3.388 1.00 78.44 89 PRO A C 1
ATOM 742 O O . PRO A 1 89 ? 4.930 19.709 4.318 1.00 78.44 89 PRO A O 1
ATOM 745 N N . GLY A 1 90 ? 6.625 20.540 3.114 1.00 79.44 90 GLY A N 1
ATOM 746 C CA . GLY A 1 90 ? 6.631 21.861 3.748 1.00 79.44 90 GLY A CA 1
ATOM 747 C C . GLY A 1 90 ? 6.891 21.867 5.259 1.00 79.44 90 GLY A C 1
ATOM 748 O O . GLY A 1 90 ? 7.594 21.018 5.804 1.00 79.44 90 GLY A O 1
ATOM 749 N N . LEU A 1 91 ? 6.347 22.884 5.936 1.00 75.75 91 LEU A N 1
ATOM 750 C CA . LEU A 1 91 ? 6.499 23.074 7.384 1.00 75.75 91 LEU A CA 1
ATOM 751 C C . LEU A 1 91 ? 5.644 22.097 8.206 1.00 75.75 91 LEU A C 1
ATOM 753 O O . LEU A 1 91 ? 5.935 21.868 9.379 1.00 75.75 91 LEU A O 1
ATOM 757 N N . GLU A 1 92 ? 4.617 21.501 7.597 1.00 71.44 92 GLU A N 1
ATOM 758 C CA . GLU A 1 92 ? 3.685 20.578 8.252 1.00 71.44 92 GLU A CA 1
ATOM 759 C C . GLU A 1 92 ? 4.403 19.362 8.847 1.00 71.44 92 GLU A C 1
ATOM 761 O O . GLU A 1 92 ? 4.057 18.930 9.942 1.00 71.44 92 GLU A O 1
ATOM 766 N N . GLY A 1 93 ? 5.479 18.885 8.206 1.00 69.81 93 GLY A N 1
ATOM 767 C CA . GLY A 1 93 ? 6.304 17.786 8.723 1.00 69.81 93 GLY A CA 1
ATOM 768 C C . GLY A 1 93 ? 7.039 18.075 10.032 1.00 69.81 93 GLY A C 1
ATOM 769 O O . GLY A 1 93 ? 7.465 17.145 10.711 1.00 69.81 93 GLY A O 1
ATOM 770 N N . SER A 1 94 ? 7.198 19.350 10.397 1.00 74.56 94 SER A N 1
ATOM 771 C CA . SER A 1 94 ? 7.789 19.754 11.679 1.00 74.56 94 SER A CA 1
ATOM 772 C C . SER A 1 94 ? 6.740 19.833 12.794 1.00 74.56 94 SER A C 1
ATOM 774 O O . SER A 1 94 ? 7.038 19.526 13.952 1.00 74.56 94 SER A O 1
ATOM 776 N N . TYR A 1 95 ? 5.511 20.228 12.445 1.00 77.44 95 TYR A N 1
ATOM 777 C CA . TYR A 1 95 ? 4.431 20.484 13.399 1.00 77.44 95 TYR A CA 1
ATOM 778 C C . TYR A 1 95 ? 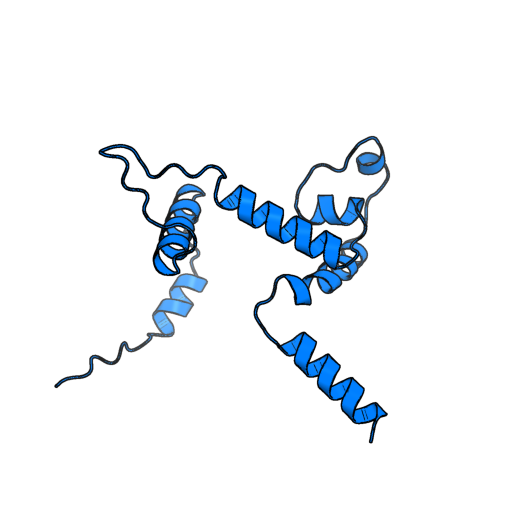3.571 19.254 13.679 1.00 77.44 95 TYR A C 1
ATOM 780 O O . TYR A 1 95 ? 3.168 19.042 14.823 1.00 77.44 95 TYR A O 1
ATOM 788 N N . LEU A 1 96 ? 3.294 18.437 12.661 1.00 80.62 96 LEU A N 1
ATOM 789 C CA . LEU A 1 96 ? 2.446 17.265 12.809 1.00 80.62 96 LEU A CA 1
ATOM 790 C C . LEU A 1 96 ? 3.284 16.057 13.230 1.00 80.62 96 LEU A C 1
ATOM 792 O O . LEU A 1 96 ? 4.120 15.557 12.478 1.00 80.62 96 LEU A O 1
ATOM 796 N N . ARG A 1 97 ? 3.031 15.568 14.443 1.00 85.56 97 ARG A N 1
ATOM 797 C CA . ARG A 1 97 ? 3.582 14.309 14.954 1.00 85.56 97 ARG A CA 1
ATOM 798 C C . ARG A 1 97 ? 2.421 13.398 15.331 1.00 85.56 97 ARG A C 1
ATOM 800 O O . ARG A 1 97 ? 2.020 13.414 16.494 1.00 85.56 97 ARG A O 1
ATOM 807 N N . PRO A 1 98 ? 1.838 12.683 14.355 1.00 88.19 98 PRO A N 1
ATOM 808 C CA . PRO A 1 98 ? 0.710 11.817 14.638 1.00 88.19 98 PRO A CA 1
ATOM 809 C C . PRO A 1 98 ? 1.134 10.682 15.567 1.00 88.19 98 PRO A C 1
ATOM 811 O O . PRO A 1 98 ? 2.281 10.223 15.530 1.00 88.19 98 PRO A O 1
ATOM 814 N N . THR A 1 99 ? 0.206 10.237 16.403 1.00 93.06 99 THR A N 1
ATOM 815 C CA . THR A 1 99 ? 0.429 9.073 17.263 1.00 93.06 99 THR A CA 1
ATOM 816 C C . THR A 1 99 ? 0.361 7.782 16.446 1.00 93.06 99 THR A C 1
ATOM 818 O O . THR A 1 99 ? -0.157 7.751 15.326 1.00 93.06 99 THR A O 1
ATOM 821 N N . GLU A 1 100 ? 0.873 6.685 17.005 1.00 92.44 100 GLU A N 1
ATOM 822 C CA . GLU A 1 100 ? 0.773 5.368 16.362 1.00 92.44 100 GLU A CA 1
ATOM 823 C C . GLU A 1 100 ? -0.690 4.959 16.125 1.00 92.44 100 GLU A C 1
ATOM 825 O O . GLU A 1 100 ? -1.007 4.439 15.057 1.00 92.44 100 GLU A O 1
ATOM 830 N N . ASP A 1 101 ? -1.595 5.274 17.058 1.00 95.25 101 ASP A N 1
ATOM 831 C CA . ASP A 1 101 ? -3.028 4.976 16.939 1.00 95.25 101 ASP A CA 1
ATOM 832 C C . ASP A 1 101 ? -3.695 5.748 15.792 1.00 95.25 101 ASP A C 1
ATOM 834 O O . ASP A 1 101 ? -4.528 5.204 15.060 1.00 95.25 101 ASP A O 1
ATOM 838 N N . GLU A 1 102 ? -3.314 7.012 15.591 1.00 93.62 102 GLU A N 1
ATOM 839 C CA . GLU A 1 102 ? -3.809 7.816 14.473 1.00 93.62 102 GLU A CA 1
ATOM 840 C C . GLU A 1 102 ? -3.330 7.255 13.132 1.00 93.62 102 GLU A C 1
ATOM 842 O O . GLU A 1 102 ? -4.113 7.147 12.187 1.00 93.62 102 GLU A O 1
ATOM 847 N N . LEU A 1 103 ? -2.057 6.861 13.049 1.00 93.75 103 LEU A N 1
ATOM 848 C CA . LEU A 1 103 ? -1.493 6.235 11.854 1.00 93.75 103 LEU A CA 1
ATOM 849 C C . LEU A 1 103 ? -2.131 4.872 11.573 1.00 93.75 103 LEU A C 1
ATOM 851 O O . LEU A 1 103 ? -2.431 4.568 10.420 1.00 93.75 103 LEU A O 1
ATOM 855 N N . LEU A 1 104 ? -2.382 4.071 12.610 1.00 94.81 104 LEU A N 1
ATOM 856 C CA . LEU A 1 104 ? -3.067 2.789 12.490 1.00 94.81 104 LEU A CA 1
ATOM 857 C C . LEU A 1 104 ? -4.498 2.976 11.980 1.00 94.81 104 LEU A C 1
ATOM 859 O O . LEU A 1 104 ? -4.924 2.267 11.070 1.00 94.81 104 LEU A O 1
ATOM 863 N N . THR A 1 105 ? -5.219 3.956 12.524 1.00 95.38 105 THR A N 1
ATOM 864 C CA . THR A 1 105 ? -6.586 4.279 12.097 1.00 95.38 105 THR A CA 1
ATOM 865 C C . THR A 1 105 ? -6.633 4.640 10.614 1.00 95.38 105 THR A C 1
ATOM 867 O O . THR A 1 105 ? -7.498 4.154 9.886 1.00 95.38 105 THR A O 1
ATOM 870 N N . GLU A 1 106 ? -5.682 5.446 10.139 1.00 94.94 106 GLU A N 1
ATOM 871 C CA . GLU A 1 106 ? -5.559 5.769 8.716 1.00 94.94 106 GLU A CA 1
ATOM 872 C C . GLU A 1 106 ? -5.148 4.558 7.867 1.00 94.94 106 GLU A C 1
ATOM 874 O O . GLU A 1 106 ? -5.721 4.325 6.804 1.00 94.94 106 GLU A O 1
ATOM 879 N N . PHE A 1 107 ? -4.196 3.749 8.336 1.00 94.12 107 PHE A N 1
ATOM 880 C CA . PHE A 1 107 ? -3.735 2.551 7.634 1.00 94.12 107 PHE A CA 1
ATOM 881 C C . PHE A 1 107 ? -4.870 1.547 7.391 1.00 94.12 107 PHE A C 1
ATOM 883 O O . PHE A 1 107 ? -4.993 1.002 6.292 1.00 94.12 107 PHE A O 1
ATOM 890 N N . VAL A 1 108 ? -5.737 1.330 8.387 1.00 93.69 108 VAL A N 1
ATOM 891 C CA . VAL A 1 108 ? -6.867 0.390 8.296 1.00 93.69 108 VAL A CA 1
ATOM 892 C C . VAL A 1 108 ? -7.821 0.750 7.153 1.00 93.69 108 VAL A C 1
ATOM 894 O O . VAL A 1 108 ? -8.336 -0.155 6.496 1.00 93.69 108 VAL A O 1
ATOM 897 N N . LYS A 1 109 ? -8.002 2.041 6.843 1.00 92.81 109 LYS A N 1
ATOM 898 C CA . LYS A 1 109 ? -8.840 2.486 5.713 1.00 92.81 109 LYS A CA 1
ATOM 899 C C . LYS A 1 109 ? -8.335 1.963 4.368 1.00 92.81 109 LYS A C 1
ATOM 901 O O . LYS A 1 109 ? -9.123 1.754 3.453 1.00 92.81 109 LYS A O 1
ATOM 906 N N . VAL A 1 110 ? -7.026 1.747 4.240 1.00 93.94 110 VAL A N 1
ATOM 907 C CA . VAL A 1 110 ? -6.368 1.354 2.984 1.00 93.94 110 VAL A CA 1
ATOM 908 C C . VAL A 1 110 ? -6.416 -0.145 2.748 1.00 93.94 110 VAL A C 1
ATOM 910 O O . VAL A 1 110 ? -6.364 -0.577 1.599 1.00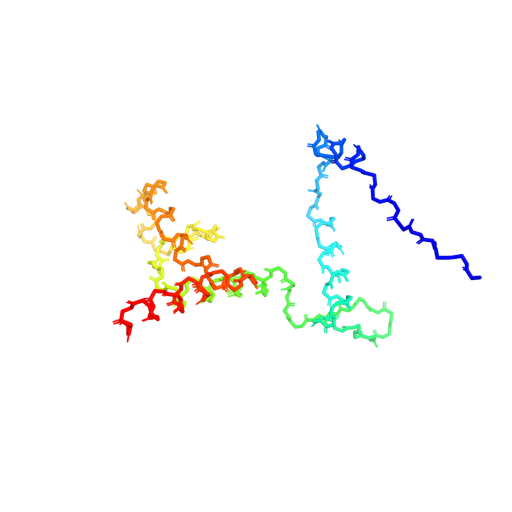 93.94 110 VAL A O 1
ATOM 913 N N . VAL A 1 111 ? -6.536 -0.945 3.810 1.00 90.88 111 VAL A N 1
ATOM 914 C CA . VAL A 1 111 ? -6.509 -2.414 3.747 1.00 90.88 111 VAL A CA 1
ATOM 915 C C . VAL A 1 111 ? -7.423 -2.985 2.648 1.00 90.88 111 VAL A C 1
ATOM 917 O O . VAL A 1 111 ? -6.924 -3.811 1.879 1.00 90.88 111 VAL A O 1
ATOM 920 N N . PRO A 1 112 ? -8.682 -2.534 2.467 1.00 88.12 112 PRO A N 1
ATOM 921 C CA . PRO A 1 112 ? -9.552 -3.028 1.393 1.00 88.12 112 PRO A CA 1
ATOM 922 C C . PRO A 1 112 ? -9.023 -2.764 -0.025 1.00 88.12 112 PRO A C 1
ATOM 924 O O . PRO A 1 112 ? -9.324 -3.518 -0.939 1.00 88.12 112 PRO A O 1
ATOM 927 N N . TYR A 1 113 ? -8.217 -1.717 -0.221 1.00 89.62 113 TYR A N 1
ATOM 928 C CA . TYR A 1 113 ? -7.719 -1.298 -1.536 1.00 89.62 113 TYR A CA 1
ATOM 929 C C . TYR A 1 113 ? -6.402 -1.974 -1.936 1.00 89.62 113 TYR A C 1
ATOM 931 O O . TYR A 1 113 ? -6.045 -1.983 -3.114 1.00 89.62 113 TYR A O 1
ATOM 939 N N . VAL A 1 114 ? -5.648 -2.505 -0.968 1.00 89.44 114 VAL A N 1
ATOM 940 C CA . VAL A 1 114 ? -4.340 -3.152 -1.206 1.00 89.44 114 VAL A CA 1
ATOM 941 C C . VAL A 1 114 ? -4.370 -4.665 -1.012 1.00 89.44 114 VAL A C 1
ATOM 943 O O . VAL A 1 114 ? -3.437 -5.355 -1.424 1.00 89.44 114 VAL A O 1
ATOM 946 N N . THR A 1 115 ? -5.424 -5.188 -0.389 1.00 85.62 115 THR A N 1
ATOM 947 C CA . THR A 1 115 ? -5.584 -6.622 -0.141 1.00 85.62 115 THR A CA 1
ATOM 948 C C . THR A 1 115 ? -6.357 -7.256 -1.292 1.00 85.62 115 THR A C 1
ATOM 950 O O . THR A 1 115 ? -7.381 -6.745 -1.721 1.00 85.62 115 THR A O 1
ATOM 953 N N . LEU A 1 116 ? -5.886 -8.403 -1.782 1.00 75.75 116 LEU A N 1
ATOM 954 C CA . LEU A 1 116 ? -6.569 -9.166 -2.839 1.00 75.75 116 LEU A CA 1
ATOM 955 C C . LEU A 1 116 ? -7.791 -9.958 -2.328 1.00 75.75 116 LEU A C 1
ATOM 957 O O . LEU A 1 116 ? -8.484 -10.598 -3.113 1.00 75.75 116 LEU A O 1
ATOM 961 N N . GLY A 1 117 ? -8.006 -9.992 -1.012 1.00 74.75 117 GLY A N 1
ATOM 962 C CA . GLY A 1 117 ? -9.068 -10.764 -0.377 1.00 74.75 117 GLY A CA 1
ATOM 963 C C . GLY A 1 117 ? -10.408 -10.039 -0.447 1.00 74.75 117 GLY A C 1
ATOM 964 O O . GLY A 1 117 ? -10.493 -8.861 -0.121 1.00 74.75 117 GLY A O 1
ATOM 965 N N . GLN A 1 118 ? -11.467 -10.771 -0.793 1.00 72.12 118 GLN A N 1
ATOM 966 C CA . GLN A 1 118 ? -12.839 -10.250 -0.854 1.00 72.12 118 GLN A CA 1
ATOM 967 C C . GLN A 1 118 ? -13.489 -10.094 0.529 1.00 72.12 118 GLN A C 1
ATOM 969 O O . GLN A 1 118 ? -14.671 -9.800 0.619 1.00 72.12 118 GLN A O 1
ATOM 974 N N . GLU A 1 119 ? -12.764 -10.307 1.629 1.00 74.25 119 GLU A N 1
ATOM 975 C CA . GLU A 1 119 ? -13.342 -10.325 2.981 1.00 74.25 119 GLU A CA 1
ATOM 976 C C . GLU A 1 119 ? -14.046 -9.013 3.344 1.00 74.25 119 GLU A C 1
ATOM 978 O O . GLU A 1 119 ? -15.124 -9.040 3.936 1.00 74.25 119 GLU A O 1
ATOM 983 N N . ALA A 1 120 ? -13.470 -7.872 2.956 1.00 70.25 120 ALA A N 1
ATOM 984 C CA . ALA A 1 120 ? -14.081 -6.566 3.183 1.00 70.25 120 ALA A CA 1
ATOM 985 C C . ALA A 1 120 ? -15.385 -6.408 2.380 1.00 70.25 120 ALA A C 1
ATOM 987 O O . ALA A 1 120 ? -16.410 -6.037 2.950 1.00 70.25 120 ALA A O 1
ATOM 988 N N . GLU A 1 121 ? -15.367 -6.773 1.094 1.00 73.25 121 GLU A N 1
ATOM 989 C CA . GLU A 1 121 ? -16.540 -6.737 0.210 1.00 73.25 121 GLU A CA 1
ATOM 990 C C . GLU A 1 121 ? -17.642 -7.693 0.688 1.00 73.25 121 GLU A C 1
ATOM 992 O O . GLU A 1 121 ? -18.818 -7.336 0.713 1.00 73.25 121 GLU A O 1
ATOM 997 N N . LEU A 1 122 ? -17.266 -8.904 1.105 1.00 79.31 122 LEU A N 1
ATOM 998 C CA . LEU A 1 122 ? -18.173 -9.924 1.627 1.00 79.31 122 LEU A CA 1
ATOM 999 C C . LEU A 1 122 ? -18.809 -9.478 2.942 1.00 79.31 122 LEU A C 1
ATOM 1001 O O . LEU A 1 122 ? -20.010 -9.656 3.133 1.00 79.31 122 LEU A O 1
ATOM 1005 N N . LYS A 1 123 ? -18.034 -8.869 3.845 1.00 81.62 123 LYS A N 1
ATOM 1006 C CA . LYS A 1 123 ? -18.563 -8.330 5.102 1.00 81.62 123 LYS A CA 1
ATOM 1007 C C . LYS A 1 123 ? -19.573 -7.213 4.842 1.00 81.62 123 LYS A C 1
ATOM 1009 O O . LYS A 1 123 ? -20.629 -7.199 5.466 1.00 81.62 123 LYS A O 1
ATOM 1014 N N . GLU A 1 124 ? -19.277 -6.322 3.900 1.00 80.75 124 GLU A N 1
ATOM 1015 C CA . GLU A 1 124 ? -20.191 -5.251 3.500 1.00 80.75 124 GLU A CA 1
ATOM 1016 C C . GLU A 1 124 ? -21.479 -5.806 2.868 1.00 80.75 124 GLU A C 1
ATOM 1018 O O . GLU A 1 124 ? -22.577 -5.371 3.209 1.00 80.75 124 GLU A O 1
ATOM 1023 N N . GLN A 1 125 ? -21.368 -6.818 2.000 1.00 84.31 125 GLN A N 1
ATOM 1024 C CA . GLN A 1 125 ? -22.520 -7.515 1.417 1.00 84.31 125 GLN A CA 1
ATOM 1025 C C . GLN A 1 125 ? -23.404 -8.160 2.491 1.00 84.31 125 GLN A C 1
ATOM 1027 O O . GLN A 1 125 ? -24.623 -8.013 2.446 1.00 84.31 125 GLN A O 1
ATOM 1032 N N . VAL A 1 126 ? -22.803 -8.837 3.472 1.00 88.06 126 VAL A N 1
ATOM 1033 C CA . VAL A 1 126 ? -23.534 -9.470 4.580 1.00 88.06 126 VAL A CA 1
ATOM 1034 C C . VAL A 1 126 ? -24.254 -8.436 5.448 1.00 88.06 126 VAL A C 1
ATOM 1036 O O . VAL A 1 126 ? -25.398 -8.667 5.829 1.00 88.06 126 VAL A O 1
ATOM 1039 N N . GLU A 1 127 ? -23.618 -7.306 5.763 1.00 88.50 127 GLU A N 1
ATOM 1040 C CA . GLU A 1 127 ? -24.251 -6.219 6.525 1.00 88.50 127 GLU A CA 1
ATOM 1041 C C . GLU A 1 127 ? -25.458 -5.635 5.781 1.00 88.50 127 GLU A C 1
ATOM 1043 O O . GLU A 1 127 ? -26.527 -5.505 6.373 1.00 88.50 127 GLU A O 1
ATOM 1048 N N . ARG A 1 128 ? -25.336 -5.365 4.473 1.00 87.31 128 ARG A N 1
ATOM 1049 C CA . ARG A 1 128 ? -26.466 -4.874 3.663 1.00 87.31 128 ARG A CA 1
ATOM 1050 C C . ARG A 1 128 ? -27.640 -5.854 3.655 1.00 87.31 128 ARG A C 1
ATOM 1052 O O . ARG A 1 128 ? -28.766 -5.456 3.929 1.00 87.31 128 ARG A O 1
ATOM 1059 N N . LEU A 1 129 ? -27.368 -7.141 3.431 1.00 87.38 129 LEU A N 1
ATOM 1060 C CA . LEU A 1 129 ? -28.404 -8.181 3.397 1.00 87.38 129 LEU A CA 1
ATOM 1061 C C . LEU A 1 129 ? -29.140 -8.348 4.738 1.00 87.38 129 LEU A C 1
ATOM 1063 O O . LEU A 1 129 ? -30.318 -8.699 4.744 1.00 87.38 129 LEU A O 1
ATOM 1067 N N . LYS A 1 130 ? -28.477 -8.084 5.873 1.00 86.31 130 LYS A N 1
ATOM 1068 C CA . LYS A 1 130 ? -29.110 -8.106 7.205 1.00 86.31 130 LYS A CA 1
ATOM 1069 C C . LYS A 1 130 ? -30.053 -6.932 7.457 1.00 86.31 130 LYS A C 1
ATOM 1071 O O . LYS A 1 130 ? -30.942 -7.066 8.284 1.00 86.31 130 LYS A O 1
ATOM 1076 N N . VAL A 1 131 ? -29.823 -5.789 6.814 1.00 84.38 131 VAL A N 1
ATOM 1077 C CA . VAL A 1 131 ? -30.683 -4.600 6.940 1.00 84.38 131 VAL A CA 1
ATOM 1078 C C . VAL A 1 131 ? -31.912 -4.711 6.031 1.00 84.38 131 VAL A C 1
ATOM 1080 O O . VAL A 1 131 ? -32.957 -4.149 6.340 1.00 84.38 131 VAL A O 1
ATOM 1083 N N . GLU A 1 132 ? -31.789 -5.440 4.920 1.00 71.31 132 GLU A N 1
ATOM 1084 C CA . GLU A 1 132 ? -32.866 -5.676 3.947 1.00 71.31 132 GLU A CA 1
ATOM 1085 C C . GLU A 1 132 ? -33.791 -6.861 4.300 1.00 71.31 132 GLU A C 1
ATOM 1087 O O . GLU A 1 132 ? -34.821 -7.028 3.645 1.00 71.31 132 GLU A O 1
ATOM 1092 N N . SER A 1 133 ? -33.437 -7.673 5.307 1.00 53.66 133 SER A N 1
ATOM 1093 C CA . SER A 1 133 ? -34.240 -8.805 5.817 1.00 53.66 133 SER A CA 1
ATOM 1094 C C . SER A 1 133 ? -35.065 -8.416 7.041 1.00 53.66 133 SER A C 1
ATOM 1096 O O . SER A 1 133 ? -36.210 -8.911 7.148 1.00 53.66 133 SER A O 1
#

Sequence (133 aa):
MKYNTFQFDFSFWLQIRAMPKRAWIAALDMAFTRLTKSIGIRPKEKIGKRQDRHEVMLFHEIRKFVNHAYVNAGVEPIKKELLIGHSPPGLEGSYLRPTEDELLTEFVKVVPYVTLGQEAELKEQVERLKVES

pLDDT: mean 79.39, std 14.75, range [33.94, 95.56]

Foldseek 3Di:
DDDPPPPDDPVVVVVCVVDPDDQDPVNVLVVQVVVCCVVVVQDQPPPDPDHDDDPDDPVVVVLVQLLVLLVVLVADQQLSCVVSVHQGPDCCSVVDDDDPVSSVVSVVSSCVSPDPDCPVVVVVVVVVVVVVD

Radius of gyration: 21.02 Å; chains: 1; bounding box: 56×65×45 Å